Protein AF-A0A9N7YZG8-F1 (afdb_monomer_lite)

Sequence (130 aa):
MRRNRLGKEYWVNIKLQPGRITHTFQKDGHSCVIFVMQMAKMTVKEFPKIPEMFQVDSSEQSLQNLRRDMADDILKGSVSKEEYCSFCGNENLPKKCCLDSVWNVFKMVSHAVPWNDSSTNTKQRHTLVL

Structure (mmCIF, N/CA/C/O backbone):
data_AF-A0A9N7YZG8-F1
#
_entry.id   AF-A0A9N7YZG8-F1
#
loop_
_atom_site.group_PDB
_atom_site.id
_atom_site.type_symbol
_atom_site.label_atom_id
_atom_site.label_alt_id
_atom_site.label_comp_id
_atom_site.label_asym_id
_atom_site.label_entity_id
_atom_site.label_seq_id
_atom_site.pdbx_PDB_ins_code
_atom_site.Cartn_x
_atom_site.Cartn_y
_atom_site.Cartn_z
_atom_site.occupancy
_atom_site.B_iso_or_equiv
_atom_site.auth_seq_id
_atom_site.auth_comp_id
_atom_site.auth_asym_id
_atom_site.auth_atom_id
_atom_site.pdbx_PDB_model_num
ATOM 1 N N . MET A 1 1 ? -14.339 7.051 -33.318 1.00 36.22 1 MET A N 1
ATOM 2 C CA . MET A 1 1 ? -14.805 6.208 -32.193 1.00 36.22 1 MET A CA 1
ATOM 3 C C . MET A 1 1 ? -15.346 4.894 -32.741 1.00 36.22 1 MET A C 1
ATOM 5 O O . MET A 1 1 ? -16.321 4.908 -33.481 1.00 36.22 1 MET A O 1
ATOM 9 N N . ARG A 1 2 ? -14.667 3.775 -32.462 1.00 48.66 2 ARG A N 1
ATOM 10 C CA . ARG A 1 2 ? -15.007 2.437 -32.975 1.00 48.66 2 ARG A CA 1
ATOM 11 C C . ARG A 1 2 ? -16.072 1.820 -32.056 1.00 48.66 2 ARG A C 1
ATOM 13 O O . ARG A 1 2 ? -15.808 1.610 -30.879 1.00 48.66 2 ARG A O 1
ATOM 20 N N . ARG A 1 3 ? -17.285 1.590 -32.567 1.00 51.66 3 ARG A N 1
ATOM 21 C CA . ARG A 1 3 ? -18.376 0.943 -31.816 1.00 51.66 3 ARG A CA 1
ATOM 22 C C . ARG A 1 3 ? -18.060 -0.550 -31.647 1.00 51.66 3 ARG A C 1
ATOM 24 O O . ARG A 1 3 ? -17.950 -1.266 -32.641 1.00 51.66 3 ARG A O 1
ATOM 31 N N . ASN A 1 4 ? -17.922 -1.006 -30.402 1.00 54.50 4 ASN A N 1
ATOM 32 C CA . ASN A 1 4 ? -17.797 -2.418 -30.036 1.00 54.50 4 ASN A CA 1
ATOM 33 C C . ASN A 1 4 ? -19.118 -3.150 -30.319 1.00 54.50 4 ASN A C 1
ATOM 35 O O . ASN A 1 4 ? -19.990 -3.220 -29.465 1.00 54.50 4 ASN A O 1
ATOM 39 N N . ARG A 1 5 ? -19.273 -3.707 -31.524 1.00 56.84 5 ARG A N 1
ATOM 40 C CA . ARG A 1 5 ? -20.510 -4.376 -31.980 1.00 56.84 5 ARG A CA 1
ATOM 41 C C . ARG A 1 5 ? -20.818 -5.702 -31.253 1.00 56.84 5 ARG A C 1
ATOM 43 O O . ARG A 1 5 ? -21.907 -6.230 -31.414 1.00 56.84 5 ARG A O 1
ATOM 50 N N . LEU A 1 6 ? -19.864 -6.238 -30.484 1.00 60.81 6 LEU A N 1
ATOM 51 C CA . LEU A 1 6 ? -19.945 -7.535 -29.786 1.00 60.81 6 LEU A CA 1
ATOM 52 C C . LEU A 1 6 ? -19.501 -7.458 -28.313 1.00 60.81 6 LEU A C 1
ATOM 54 O O . LEU A 1 6 ? -19.311 -8.485 -27.662 1.00 60.81 6 LEU A O 1
ATOM 58 N N . GLY A 1 7 ? -19.289 -6.250 -27.783 1.00 58.88 7 GLY A N 1
ATOM 59 C CA . GLY A 1 7 ? -18.914 -6.077 -26.385 1.00 58.88 7 GLY A CA 1
ATOM 60 C C . GLY A 1 7 ? -20.110 -6.384 -25.498 1.00 58.88 7 GLY A C 1
ATOM 61 O O . GLY A 1 7 ? -21.122 -5.699 -25.572 1.00 58.88 7 GLY A O 1
ATOM 62 N N . LYS A 1 8 ? -20.000 -7.413 -24.659 1.00 58.38 8 LYS A N 1
ATOM 63 C CA . LYS A 1 8 ? -20.948 -7.682 -23.579 1.00 58.38 8 LYS A CA 1
ATOM 64 C C . LYS A 1 8 ? -21.033 -6.438 -22.677 1.00 58.38 8 LYS A C 1
ATOM 66 O O . LYS A 1 8 ? -20.151 -6.200 -21.861 1.00 58.38 8 LYS A O 1
ATOM 71 N N . GLU A 1 9 ? -22.104 -5.663 -22.826 1.00 59.00 9 GLU A N 1
ATOM 72 C CA . GLU A 1 9 ? -22.436 -4.419 -22.104 1.00 59.00 9 GLU A CA 1
ATOM 73 C C . GLU A 1 9 ? -22.757 -4.633 -20.603 1.00 59.00 9 GLU A C 1
ATOM 75 O O . GLU A 1 9 ? -23.551 -3.925 -19.996 1.00 59.00 9 GLU A O 1
ATOM 80 N N . TYR A 1 10 ? -22.145 -5.618 -19.945 1.00 57.91 10 TYR A N 1
ATOM 81 C CA . TYR A 1 10 ? -22.535 -6.035 -18.590 1.00 57.91 10 TYR A CA 1
ATOM 82 C C . TYR A 1 10 ? -22.227 -4.987 -17.508 1.00 57.91 10 TYR A C 1
ATOM 84 O O . TYR A 1 10 ? -22.779 -5.058 -16.416 1.00 57.91 10 TYR A O 1
ATOM 92 N N . TRP A 1 11 ? -21.391 -3.994 -17.818 1.00 60.97 11 TRP A N 1
ATOM 93 C CA . TRP A 1 11 ? -20.943 -2.979 -16.863 1.00 60.97 11 TRP A CA 1
ATOM 94 C C . TRP A 1 11 ? -21.562 -1.594 -17.087 1.00 60.97 11 TRP A C 1
ATOM 96 O O . TRP A 1 11 ? -21.479 -0.760 -16.194 1.00 60.97 11 TRP A O 1
ATOM 106 N N . VAL A 1 12 ? -22.223 -1.335 -18.227 1.00 62.81 12 VAL A N 1
ATOM 107 C CA . VAL A 1 12 ? -22.802 -0.001 -18.516 1.00 62.81 12 VAL A CA 1
ATOM 108 C C . VAL A 1 12 ? -24.019 0.331 -17.652 1.00 62.81 12 VAL A C 1
ATOM 110 O O . VAL A 1 12 ? -24.315 1.505 -17.452 1.00 62.81 12 VAL A O 1
ATOM 113 N N . ASN A 1 13 ? -24.686 -0.679 -17.085 1.00 71.38 13 ASN A N 1
ATOM 114 C CA . ASN A 1 13 ? -25.855 -0.486 -16.221 1.00 71.38 13 ASN A CA 1
ATOM 115 C C . ASN A 1 13 ? -25.536 -0.577 -14.719 1.00 71.38 13 ASN A C 1
ATOM 117 O O . ASN A 1 13 ? -26.434 -0.399 -13.893 1.00 71.38 13 ASN A O 1
ATOM 121 N N . ILE A 1 14 ? -24.279 -0.839 -14.340 1.00 78.12 14 ILE A N 1
ATOM 122 C CA . ILE A 1 14 ? -23.871 -0.874 -12.933 1.00 78.12 14 ILE A CA 1
ATOM 123 C C . ILE A 1 14 ? -23.482 0.542 -12.515 1.00 78.12 14 ILE A C 1
ATOM 125 O O . ILE A 1 14 ? -22.453 1.075 -12.924 1.00 78.12 14 ILE A O 1
ATOM 129 N N . LYS A 1 15 ? -24.300 1.156 -11.659 1.00 81.31 15 LYS A N 1
ATOM 130 C CA . LYS A 1 15 ? -23.952 2.425 -11.013 1.00 81.31 15 LYS A CA 1
ATOM 131 C C . LYS A 1 15 ? -22.956 2.157 -9.890 1.00 81.31 15 LYS A C 1
ATOM 133 O O . LYS A 1 15 ? -23.370 1.939 -8.751 1.00 81.31 15 LYS A O 1
ATOM 138 N N . LEU A 1 16 ? -21.665 2.162 -10.213 1.00 82.25 16 LEU A N 1
ATOM 139 C CA . LEU A 1 16 ? -20.598 2.076 -9.215 1.00 82.25 16 LEU A CA 1
ATOM 140 C C . LEU A 1 16 ? -20.802 3.165 -8.155 1.00 82.25 16 LEU A C 1
ATOM 142 O O . LEU A 1 16 ? -20.975 4.337 -8.487 1.00 82.25 16 LEU A O 1
ATOM 146 N N . GLN A 1 17 ? -20.827 2.757 -6.888 1.00 85.19 17 GLN A N 1
ATOM 147 C CA . GLN A 1 17 ? -20.898 3.669 -5.752 1.00 85.19 17 GLN A CA 1
ATOM 148 C C . GLN A 1 17 ? -19.531 3.719 -5.073 1.00 85.19 17 GLN A C 1
ATOM 150 O O . GLN A 1 17 ? -18.912 2.665 -4.897 1.00 85.19 17 GLN A O 1
ATOM 155 N N . PRO A 1 18 ? -19.054 4.906 -4.667 1.00 85.88 18 PRO A N 1
ATOM 156 C CA . PRO A 1 18 ? -17.831 4.998 -3.892 1.00 85.88 18 PRO A CA 1
ATOM 157 C C . PRO A 1 18 ? -18.044 4.339 -2.525 1.00 85.88 18 PRO A C 1
ATOM 159 O O . PRO A 1 18 ? -18.919 4.734 -1.754 1.00 85.88 18 PRO A O 1
ATOM 162 N N . GLY A 1 19 ? -17.230 3.331 -2.223 1.00 85.56 19 GLY A N 1
ATOM 163 C CA . GLY A 1 19 ? -17.121 2.765 -0.883 1.00 85.56 19 GLY A CA 1
ATOM 164 C C . GLY A 1 19 ? -16.152 3.575 -0.025 1.00 85.56 19 GLY A C 1
ATOM 165 O O . GLY A 1 19 ? -15.236 4.219 -0.537 1.00 85.56 19 GLY A O 1
ATOM 166 N N . ARG A 1 20 ? -16.334 3.532 1.295 1.00 89.62 20 ARG A N 1
ATOM 167 C CA . ARG A 1 20 ? -15.350 4.032 2.263 1.00 89.62 20 ARG A CA 1
ATOM 168 C C . ARG A 1 20 ? -15.024 2.917 3.236 1.00 89.62 20 ARG A C 1
ATOM 170 O O . ARG A 1 20 ? -15.935 2.292 3.766 1.00 89.62 20 ARG A O 1
ATOM 177 N N . ILE A 1 21 ? -13.737 2.708 3.471 1.00 91.94 21 ILE A N 1
ATOM 178 C CA . ILE A 1 21 ? -13.230 1.763 4.461 1.00 91.94 21 ILE A CA 1
ATOM 179 C C . ILE A 1 21 ? -12.477 2.579 5.501 1.00 91.94 21 ILE A C 1
ATOM 181 O O . ILE A 1 21 ? -11.715 3.488 5.158 1.00 91.94 21 ILE A O 1
ATOM 185 N N . THR A 1 22 ? -12.723 2.297 6.773 1.00 95.00 22 THR A N 1
ATOM 186 C CA . THR A 1 22 ? -12.050 2.996 7.866 1.00 95.00 22 THR A CA 1
ATOM 187 C C . THR A 1 22 ? -10.590 2.556 7.945 1.00 95.00 22 THR A C 1
ATOM 189 O O . THR A 1 22 ? -10.275 1.386 7.747 1.00 95.00 22 THR A O 1
ATOM 192 N N . HIS A 1 23 ? -9.683 3.480 8.255 1.00 94.56 23 HIS A N 1
ATOM 193 C CA . HIS A 1 23 ? -8.273 3.157 8.451 1.00 94.56 23 HIS A CA 1
ATOM 194 C C . HIS A 1 23 ? -7.646 3.996 9.566 1.00 94.56 23 HIS A C 1
ATOM 196 O O . HIS A 1 23 ? -8.166 5.060 9.916 1.00 94.56 23 HIS A O 1
ATOM 202 N N . THR A 1 24 ? -6.514 3.543 10.112 1.00 94.75 24 THR A N 1
ATOM 203 C CA . THR A 1 24 ? -5.728 4.351 11.056 1.00 94.75 24 THR A CA 1
ATOM 204 C C . THR A 1 24 ? -5.336 5.686 10.421 1.00 94.75 24 THR A C 1
ATOM 206 O O . THR A 1 24 ? -4.882 5.732 9.276 1.00 94.75 24 THR A O 1
ATOM 209 N N . PHE A 1 25 ? -5.478 6.782 11.168 1.00 93.00 25 PHE A N 1
ATOM 210 C CA . PHE A 1 25 ? -5.046 8.099 10.712 1.00 93.00 25 PHE A CA 1
ATOM 211 C C . PHE A 1 25 ? -3.523 8.229 10.757 1.00 93.00 25 PHE A C 1
ATOM 213 O O . PHE A 1 25 ? -2.885 7.965 11.778 1.00 93.00 25 PHE A O 1
ATOM 220 N N . GLN A 1 26 ? -2.956 8.702 9.652 1.00 92.00 26 GLN A N 1
ATOM 221 C CA . GLN A 1 26 ? -1.576 9.158 9.603 1.00 92.00 26 GLN A CA 1
ATOM 222 C C . GLN A 1 26 ? -1.421 10.404 10.486 1.00 92.00 26 GLN A C 1
ATOM 224 O O . GLN A 1 26 ? -2.232 11.328 10.418 1.00 92.00 26 GLN A O 1
ATOM 229 N N . LYS A 1 27 ? -0.381 10.413 11.323 1.00 92.06 27 LYS A N 1
ATOM 230 C CA . LYS A 1 27 ? -0.089 11.511 12.262 1.00 92.06 27 LYS A CA 1
ATOM 231 C C . LYS A 1 27 ? 0.963 12.494 11.742 1.00 92.06 27 LYS A C 1
ATOM 233 O O . LYS A 1 27 ? 1.087 13.584 12.288 1.00 92.06 27 LYS A O 1
ATOM 238 N N . ASP A 1 28 ? 1.710 12.108 10.712 1.00 92.38 28 ASP A N 1
ATOM 239 C CA . ASP A 1 28 ? 2.754 12.911 10.074 1.00 92.38 28 ASP A CA 1
ATOM 240 C C . ASP A 1 28 ? 2.327 13.413 8.676 1.00 92.38 28 ASP A C 1
ATOM 242 O O . ASP A 1 28 ? 1.219 13.136 8.218 1.00 92.38 28 ASP A O 1
ATOM 246 N N . GLY A 1 29 ? 3.205 14.151 7.987 1.00 92.88 29 GLY A N 1
ATOM 247 C CA . GLY A 1 29 ? 2.968 14.670 6.630 1.00 92.88 29 GLY A CA 1
ATOM 248 C C . GLY A 1 29 ? 3.657 13.911 5.486 1.00 92.88 29 GLY A C 1
ATOM 249 O O . GLY A 1 29 ? 3.525 14.325 4.338 1.00 92.88 29 GLY A O 1
ATOM 250 N N . HIS A 1 30 ? 4.403 12.837 5.759 1.00 92.06 30 HIS A N 1
ATOM 251 C CA . HIS A 1 30 ? 5.345 12.236 4.795 1.00 92.06 30 HIS A CA 1
ATOM 252 C C . HIS A 1 30 ? 5.245 10.705 4.667 1.00 92.06 30 HIS A C 1
ATOM 254 O O . HIS A 1 30 ? 5.867 10.112 3.781 1.00 92.06 30 HIS A O 1
ATOM 260 N N . SER A 1 31 ? 4.436 10.052 5.499 1.00 93.56 31 SER A N 1
ATOM 261 C CA . SER A 1 31 ? 4.227 8.600 5.490 1.00 93.56 31 SER A CA 1
ATOM 262 C C . SER A 1 31 ? 2.993 8.155 4.701 1.00 93.56 31 SER A C 1
ATOM 264 O O . SER A 1 31 ? 2.683 6.967 4.687 1.00 93.56 31 SER A O 1
ATOM 266 N N . CYS A 1 32 ? 2.300 9.057 3.997 1.00 93.38 32 CYS A N 1
ATOM 267 C CA . CYS A 1 32 ? 1.042 8.753 3.298 1.00 93.38 32 CYS A CA 1
ATOM 268 C C . CYS A 1 32 ? 1.169 7.578 2.324 1.00 93.38 32 CYS A C 1
ATOM 270 O O . CYS A 1 32 ? 0.305 6.703 2.278 1.00 93.38 32 CYS A O 1
ATOM 272 N N . VAL A 1 33 ? 2.290 7.506 1.605 1.00 93.25 33 VAL A N 1
ATOM 273 C CA . VAL A 1 33 ? 2.581 6.418 0.665 1.00 93.25 33 VAL A CA 1
ATOM 274 C C . VAL A 1 33 ? 2.697 5.071 1.381 1.00 93.25 33 VAL A C 1
ATOM 276 O O . VAL A 1 33 ? 2.205 4.072 0.864 1.00 93.25 33 VAL A O 1
ATOM 279 N N . ILE A 1 34 ? 3.279 5.031 2.585 1.00 95.38 34 ILE A N 1
ATOM 280 C CA . ILE A 1 34 ? 3.419 3.792 3.368 1.00 95.38 34 ILE A CA 1
ATOM 281 C C . ILE A 1 34 ? 2.039 3.247 3.747 1.00 95.38 34 ILE A C 1
ATOM 283 O O . ILE A 1 34 ? 1.784 2.055 3.585 1.00 95.38 34 ILE A O 1
ATOM 287 N N . PHE A 1 35 ? 1.128 4.121 4.187 1.00 96.06 35 PHE A N 1
ATOM 288 C CA . PHE A 1 35 ? -0.247 3.737 4.512 1.00 96.06 35 PHE A CA 1
ATOM 289 C C . PHE A 1 35 ? -0.969 3.174 3.285 1.00 96.06 35 PHE A C 1
ATOM 291 O O . PHE A 1 35 ? -1.547 2.091 3.359 1.00 96.06 35 PHE A O 1
ATOM 298 N N . VAL A 1 36 ? -0.904 3.871 2.145 1.00 95.62 36 VAL A N 1
ATOM 299 C CA . VAL A 1 36 ? -1.558 3.428 0.902 1.00 95.62 36 VAL A CA 1
ATOM 300 C C . VAL A 1 36 ? -1.019 2.075 0.443 1.00 95.62 36 VAL A C 1
ATOM 302 O O . VAL A 1 36 ? -1.802 1.173 0.144 1.00 95.62 36 VAL A O 1
ATOM 305 N N . MET A 1 37 ? 0.304 1.903 0.430 1.00 96.31 37 MET A N 1
ATOM 306 C CA . MET A 1 37 ? 0.922 0.638 0.033 1.00 96.31 37 MET A CA 1
ATOM 307 C C . MET A 1 37 ? 0.531 -0.513 0.960 1.00 96.31 37 MET A C 1
ATOM 309 O O . MET A 1 37 ? 0.220 -1.605 0.483 1.00 96.31 37 MET A O 1
ATOM 313 N N . GLN A 1 38 ? 0.494 -0.274 2.270 1.00 95.94 38 GLN A N 1
ATOM 314 C CA . GLN A 1 38 ? 0.114 -1.304 3.228 1.00 95.94 38 GLN A CA 1
ATOM 315 C C . GLN A 1 38 ? -1.361 -1.696 3.099 1.00 95.94 38 GLN A C 1
ATOM 317 O O . GLN A 1 38 ? -1.676 -2.886 3.087 1.00 95.94 38 GLN A O 1
ATOM 322 N N . MET A 1 39 ? -2.263 -0.724 2.929 1.00 95.50 39 MET A N 1
ATOM 323 C CA . MET A 1 39 ? -3.683 -0.998 2.680 1.00 95.50 39 MET A CA 1
ATOM 324 C C . MET A 1 39 ? -3.886 -1.788 1.382 1.00 95.50 39 MET A C 1
ATOM 326 O O . MET A 1 39 ? -4.662 -2.745 1.350 1.00 95.50 39 MET A O 1
ATOM 330 N N . ALA A 1 40 ? -3.144 -1.452 0.322 1.00 94.44 40 ALA A N 1
ATOM 331 C CA . ALA A 1 40 ? -3.169 -2.209 -0.927 1.00 94.44 40 ALA A CA 1
ATOM 332 C C . ALA A 1 40 ? -2.679 -3.654 -0.725 1.00 94.44 40 ALA A C 1
ATOM 334 O O . ALA A 1 40 ? -3.350 -4.597 -1.150 1.00 94.44 40 ALA A O 1
ATOM 335 N N . LYS A 1 41 ? -1.560 -3.843 -0.010 1.00 94.06 41 LYS A N 1
ATOM 336 C CA . LYS A 1 41 ? -1.015 -5.168 0.328 1.00 94.06 41 LYS A CA 1
ATOM 337 C C . LYS A 1 41 ? -2.026 -6.017 1.104 1.00 94.06 41 LYS A C 1
ATOM 339 O O . LYS A 1 41 ? -2.201 -7.188 0.777 1.00 94.06 41 LYS A O 1
ATOM 344 N N . MET A 1 42 ? -2.706 -5.442 2.097 1.00 94.06 42 MET A N 1
ATOM 345 C CA . MET A 1 42 ? -3.753 -6.128 2.870 1.00 94.06 42 MET A CA 1
ATOM 346 C C . MET A 1 42 ? -4.954 -6.503 1.993 1.00 94.06 42 MET A C 1
ATOM 348 O O . MET A 1 42 ? -5.387 -7.651 2.008 1.00 94.06 42 MET A O 1
ATOM 352 N N . THR A 1 43 ? -5.426 -5.575 1.156 1.00 93.94 43 THR A N 1
ATOM 353 C CA . THR A 1 43 ? -6.561 -5.807 0.245 1.00 93.94 43 THR A CA 1
ATOM 354 C C . THR A 1 43 ? -6.308 -6.988 -0.690 1.00 93.94 43 THR A C 1
ATOM 356 O O . THR A 1 43 ? -7.166 -7.852 -0.851 1.00 93.94 43 THR A O 1
ATOM 359 N N . VAL A 1 44 ? -5.117 -7.049 -1.295 1.00 93.00 44 VAL A N 1
ATOM 360 C CA .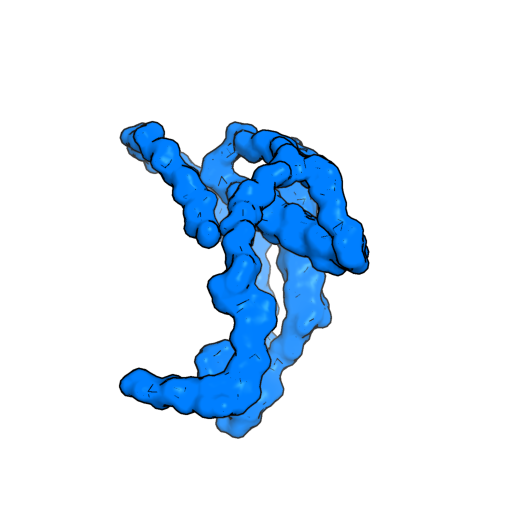 VAL A 1 44 ? -4.753 -8.145 -2.206 1.00 93.00 44 VAL A CA 1
ATOM 361 C C . VAL A 1 44 ? -4.642 -9.475 -1.460 1.00 93.00 44 VAL A C 1
ATOM 363 O O . VAL A 1 44 ? -5.075 -10.498 -1.982 1.00 93.00 44 VAL A O 1
ATOM 366 N N . LYS A 1 45 ? -4.089 -9.475 -0.240 1.00 91.94 45 LYS A N 1
ATOM 367 C CA . LYS A 1 45 ? -3.930 -10.695 0.566 1.00 91.94 45 LYS A CA 1
ATOM 368 C C . LYS A 1 45 ? -5.252 -11.275 1.061 1.00 91.94 45 LYS A C 1
ATOM 370 O O . LYS A 1 45 ? -5.351 -12.489 1.206 1.00 91.94 45 LYS A O 1
ATOM 375 N N . GLU A 1 46 ? -6.232 -10.426 1.347 1.00 91.88 46 GLU A N 1
ATOM 376 C CA . GLU A 1 46 ? -7.519 -10.848 1.911 1.00 91.88 46 GLU A CA 1
ATOM 377 C C . GLU A 1 46 ? -8.594 -11.093 0.848 1.00 91.88 46 GLU A C 1
ATOM 379 O O . GLU A 1 46 ? -9.638 -11.677 1.150 1.00 91.88 46 GLU A O 1
ATOM 384 N N . PHE A 1 47 ? -8.330 -10.724 -0.410 1.00 90.38 47 PHE A N 1
ATOM 385 C CA . PHE A 1 47 ? -9.242 -10.957 -1.524 1.00 90.38 47 PHE A CA 1
ATOM 386 C C . PHE A 1 47 ? -9.733 -12.424 -1.570 1.00 90.38 47 PHE A C 1
ATOM 388 O O . PHE A 1 47 ? -8.928 -13.350 -1.449 1.00 90.38 47 PHE A O 1
ATOM 395 N N . PRO A 1 48 ? -11.045 -12.675 -1.772 1.00 94.19 48 PRO A N 1
ATOM 396 C CA . PRO A 1 48 ? -12.104 -11.726 -2.146 1.00 94.19 48 PRO A CA 1
ATOM 397 C C . PRO A 1 48 ? -12.747 -10.968 -0.979 1.00 94.19 48 PRO A C 1
ATOM 399 O O . PRO A 1 48 ? -13.696 -10.214 -1.195 1.00 94.19 48 PRO A O 1
ATOM 402 N N . LYS A 1 49 ? -12.276 -11.164 0.255 1.00 91.69 49 LYS A N 1
ATOM 403 C CA . LYS A 1 49 ? -12.810 -10.468 1.425 1.00 91.69 49 LYS A CA 1
ATOM 404 C C . LYS A 1 49 ? -12.210 -9.067 1.484 1.00 91.69 49 LYS A C 1
ATOM 406 O O . LYS A 1 49 ? -10.996 -8.900 1.527 1.00 91.69 49 LYS A O 1
ATOM 411 N N . ILE A 1 50 ? -13.076 -8.060 1.460 1.00 86.31 50 ILE A N 1
ATOM 412 C CA . ILE A 1 50 ? -12.667 -6.672 1.663 1.00 86.31 50 ILE A CA 1
ATOM 413 C C . ILE A 1 50 ? -12.574 -6.439 3.176 1.00 86.31 50 ILE A C 1
ATOM 415 O O . ILE A 1 50 ? -13.559 -6.709 3.868 1.00 86.31 50 ILE A O 1
ATOM 419 N N . PRO A 1 51 ? -11.439 -5.942 3.696 1.00 88.50 51 PRO A N 1
ATOM 420 C CA . PRO A 1 51 ? -11.309 -5.631 5.114 1.00 88.50 51 PRO A CA 1
ATOM 421 C C . PRO A 1 51 ? -12.320 -4.563 5.540 1.00 88.50 51 PRO A C 1
ATOM 423 O O . PRO A 1 51 ? -12.502 -3.561 4.849 1.00 88.50 51 PRO A O 1
ATOM 426 N N . GLU A 1 52 ? -12.949 -4.740 6.701 1.00 91.00 52 GLU A N 1
ATOM 427 C CA . GLU A 1 52 ? -13.849 -3.727 7.277 1.00 91.00 52 GLU A CA 1
ATOM 428 C C . GLU A 1 52 ? -13.076 -2.500 7.789 1.00 91.00 52 GLU A C 1
ATOM 430 O O . GLU A 1 52 ? -13.588 -1.379 7.793 1.00 91.00 52 GLU A O 1
ATOM 435 N N . MET A 1 53 ? -11.823 -2.710 8.204 1.00 93.94 53 MET A N 1
ATOM 436 C CA . MET A 1 53 ? -10.928 -1.668 8.690 1.00 93.94 53 MET A CA 1
ATOM 437 C C . MET A 1 53 ? -9.468 -2.016 8.400 1.00 93.94 53 MET A C 1
ATOM 439 O O . MET A 1 53 ? -9.032 -3.143 8.630 1.00 93.94 53 MET A O 1
ATOM 443 N N . PHE A 1 54 ? -8.686 -1.019 7.991 1.00 95.06 54 PHE A N 1
ATOM 444 C CA . PHE A 1 54 ? -7.233 -1.141 7.901 1.00 95.06 54 PHE A CA 1
ATOM 445 C C . PHE A 1 54 ? -6.551 -0.608 9.157 1.00 95.06 54 PHE A C 1
ATOM 447 O O . PHE A 1 54 ? -6.668 0.572 9.495 1.00 95.06 54 PHE A O 1
ATOM 454 N N . GLN A 1 55 ? -5.775 -1.461 9.818 1.00 94.62 55 GLN A N 1
ATOM 455 C CA . GLN A 1 55 ? -4.939 -1.055 10.940 1.00 94.62 55 GLN A CA 1
ATOM 456 C C . GLN A 1 55 ? -3.482 -0.979 10.497 1.00 94.62 55 GLN A C 1
ATOM 458 O O . GLN A 1 55 ? -2.851 -1.989 10.195 1.00 94.62 55 GLN A O 1
ATOM 463 N N . VAL A 1 56 ? -2.957 0.242 10.465 1.00 94.38 56 VAL A N 1
ATOM 464 C CA . VAL A 1 56 ? -1.536 0.520 10.241 1.00 94.38 56 VAL A CA 1
ATOM 465 C C . VAL A 1 56 ? -0.999 1.179 11.502 1.00 94.38 56 VAL A C 1
ATOM 467 O O . VAL A 1 56 ? -1.574 2.160 11.975 1.00 94.38 56 VAL A O 1
ATOM 470 N N . ASP A 1 57 ? 0.073 0.631 12.068 1.00 94.31 57 ASP A N 1
ATOM 471 C CA . ASP A 1 57 ? 0.751 1.250 13.203 1.00 94.31 57 ASP A CA 1
ATOM 472 C C . ASP A 1 57 ? 1.428 2.549 12.744 1.00 94.31 57 ASP A C 1
ATOM 474 O O . ASP A 1 57 ? 2.253 2.561 11.833 1.00 94.31 57 ASP A O 1
ATOM 478 N N . SER A 1 58 ? 1.028 3.658 13.367 1.00 93.62 58 SER A N 1
ATOM 479 C CA . SER A 1 58 ? 1.486 5.003 13.028 1.00 93.62 58 SER A CA 1
ATOM 480 C C . SER A 1 58 ? 2.780 5.403 13.744 1.00 93.62 58 SER A C 1
ATOM 482 O O . SER A 1 58 ? 3.148 6.575 13.688 1.00 93.62 58 SER A O 1
ATOM 484 N N . SER A 1 59 ? 3.389 4.518 14.537 1.00 94.25 59 SER A N 1
ATOM 485 C CA . SER A 1 59 ? 4.655 4.817 15.206 1.00 94.25 59 SER A CA 1
ATOM 486 C C . SER A 1 59 ? 5.783 4.940 14.179 1.00 94.25 59 SER A C 1
ATOM 488 O O . SER A 1 59 ? 5.854 4.179 13.215 1.00 94.25 59 SER A O 1
ATOM 490 N N . GLU A 1 60 ? 6.683 5.903 14.380 1.00 91.94 60 GLU A N 1
ATOM 491 C CA . GLU A 1 60 ? 7.760 6.187 13.425 1.00 91.94 60 GLU A CA 1
ATOM 492 C C . GLU A 1 60 ? 8.627 4.948 13.154 1.00 91.94 60 GLU A C 1
ATOM 494 O O . GLU A 1 60 ? 8.894 4.613 12.002 1.00 91.94 60 GLU A O 1
ATOM 499 N N . GLN A 1 61 ? 8.996 4.213 14.207 1.00 94.88 61 GLN A N 1
ATOM 500 C CA . GLN A 1 61 ? 9.793 2.992 14.091 1.00 94.88 61 GLN A CA 1
ATOM 501 C C . GLN A 1 61 ? 9.079 1.912 13.266 1.00 94.88 61 GLN A C 1
ATOM 503 O O . GLN A 1 61 ? 9.700 1.268 12.420 1.00 94.88 61 GLN A O 1
ATOM 508 N N . SER A 1 62 ? 7.774 1.728 13.478 1.00 95.38 62 SER A N 1
ATOM 509 C CA . SER A 1 62 ? 6.984 0.754 12.722 1.00 95.38 62 SER A CA 1
ATOM 510 C C . SER A 1 62 ? 6.881 1.143 11.252 1.00 95.38 62 SER A C 1
ATOM 512 O O . SER A 1 62 ? 7.102 0.310 10.376 1.00 95.38 62 SER A O 1
ATOM 514 N N . LEU A 1 63 ? 6.671 2.430 10.960 1.00 95.50 63 LEU A N 1
ATOM 515 C CA . LEU A 1 63 ? 6.634 2.944 9.590 1.00 95.50 63 LEU A CA 1
ATOM 516 C C . LEU A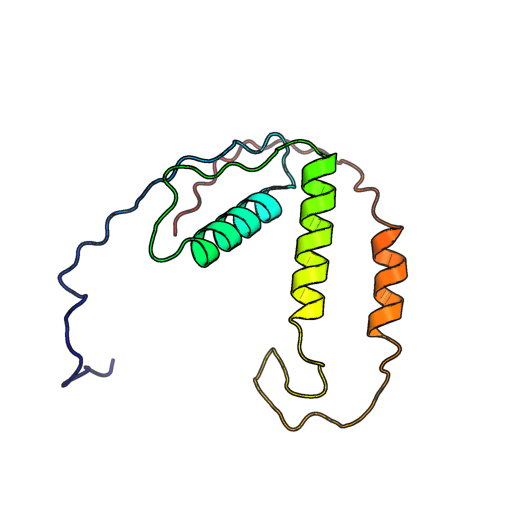 1 63 ? 7.994 2.825 8.882 1.00 95.50 63 LEU A C 1
ATOM 518 O O . LEU A 1 63 ? 8.039 2.489 7.696 1.00 95.50 63 LEU A O 1
ATOM 522 N N . GLN A 1 64 ? 9.105 3.053 9.587 1.00 94.88 64 GLN A N 1
ATOM 523 C CA . GLN A 1 64 ? 10.455 2.848 9.050 1.00 94.88 64 GLN A CA 1
ATOM 524 C C . GLN A 1 64 ? 10.718 1.373 8.721 1.00 94.88 64 GLN A C 1
ATOM 526 O O . GLN A 1 64 ? 11.229 1.068 7.638 1.00 94.88 64 GLN A O 1
ATOM 531 N N . ASN A 1 65 ? 10.337 0.462 9.619 1.00 96.62 65 ASN A N 1
ATOM 532 C CA . ASN A 1 65 ? 10.440 -0.977 9.381 1.00 96.62 65 ASN A CA 1
ATOM 533 C C . ASN A 1 65 ? 9.566 -1.395 8.198 1.00 96.62 65 ASN A C 1
ATOM 535 O O . ASN A 1 65 ? 10.048 -2.039 7.274 1.00 96.62 65 ASN A O 1
ATOM 539 N N . LEU A 1 66 ? 8.323 -0.921 8.152 1.00 96.06 66 LEU A N 1
ATOM 540 C CA . LEU A 1 66 ? 7.398 -1.235 7.074 1.00 96.06 66 LEU A CA 1
ATOM 541 C C . LEU A 1 66 ? 7.913 -0.744 5.716 1.00 96.06 66 LEU A C 1
ATOM 543 O O . LEU A 1 66 ? 7.831 -1.465 4.725 1.00 96.06 66 LEU A O 1
ATOM 547 N N . ARG A 1 67 ? 8.499 0.460 5.660 1.00 95.88 67 ARG A N 1
ATOM 548 C CA . ARG A 1 67 ? 9.158 0.975 4.449 1.00 95.88 67 ARG A CA 1
ATOM 549 C C . ARG A 1 67 ? 10.295 0.057 4.000 1.00 95.88 67 ARG A C 1
ATOM 551 O O . ARG A 1 67 ? 10.410 -0.211 2.805 1.00 95.88 67 ARG A O 1
ATOM 558 N N . ARG A 1 68 ? 11.125 -0.404 4.938 1.00 96.25 68 ARG A N 1
ATOM 559 C CA . ARG A 1 68 ? 12.236 -1.321 4.656 1.00 96.25 68 ARG A CA 1
ATOM 560 C C . ARG A 1 68 ? 11.726 -2.655 4.120 1.00 96.25 68 ARG A C 1
ATOM 562 O O . ARG A 1 68 ? 12.205 -3.093 3.081 1.00 96.25 68 ARG A O 1
ATOM 569 N N . ASP A 1 69 ? 10.736 -3.242 4.779 1.00 96.31 69 ASP A N 1
ATOM 570 C CA . ASP A 1 69 ? 10.174 -4.540 4.404 1.00 96.31 69 ASP A CA 1
ATOM 571 C C . ASP A 1 69 ? 9.498 -4.477 3.031 1.00 96.31 69 ASP A C 1
ATOM 573 O O . ASP A 1 69 ? 9.680 -5.363 2.203 1.00 96.31 69 ASP A O 1
ATOM 577 N N . MET A 1 70 ? 8.764 -3.398 2.743 1.00 95.06 70 MET A N 1
ATOM 578 C CA . MET A 1 70 ? 8.170 -3.193 1.419 1.00 95.06 70 MET A CA 1
ATOM 579 C C . MET A 1 70 ? 9.231 -3.028 0.331 1.00 95.06 70 MET A C 1
ATOM 581 O O . MET A 1 70 ? 9.059 -3.555 -0.765 1.00 95.06 70 MET A O 1
ATOM 585 N N . ALA A 1 71 ? 10.322 -2.313 0.613 1.00 92.81 71 ALA A N 1
ATOM 586 C CA . ALA A 1 71 ? 11.428 -2.200 -0.331 1.00 92.81 71 ALA A CA 1
ATOM 587 C C . ALA A 1 71 ? 12.086 -3.566 -0.584 1.00 92.81 71 ALA A C 1
ATOM 589 O O . ALA A 1 71 ? 12.339 -3.908 -1.735 1.00 92.81 71 ALA A O 1
ATOM 590 N N . ASP A 1 72 ? 12.307 -4.358 0.465 1.00 93.50 72 ASP A N 1
ATOM 591 C CA . ASP A 1 72 ? 12.875 -5.706 0.362 1.00 93.50 72 ASP A CA 1
ATOM 592 C C . ASP A 1 72 ? 11.962 -6.656 -0.435 1.00 93.50 72 ASP A C 1
ATOM 594 O O . ASP A 1 72 ? 12.425 -7.344 -1.343 1.00 93.50 72 ASP A O 1
ATOM 598 N N . ASP A 1 73 ? 10.650 -6.629 -0.182 1.00 91.38 73 ASP A N 1
ATOM 599 C CA . ASP A 1 73 ? 9.656 -7.392 -0.949 1.00 91.38 73 ASP A CA 1
ATOM 600 C C . ASP A 1 73 ? 9.674 -7.017 -2.442 1.00 91.38 73 ASP A C 1
ATOM 602 O O . ASP A 1 73 ? 9.658 -7.897 -3.306 1.00 91.38 73 ASP A O 1
ATOM 606 N N . ILE A 1 74 ? 9.735 -5.716 -2.761 1.00 89.75 74 ILE A N 1
ATOM 607 C CA . ILE A 1 74 ? 9.811 -5.230 -4.148 1.00 89.75 74 ILE A CA 1
ATOM 608 C C . ILE A 1 74 ? 11.096 -5.714 -4.816 1.00 89.75 74 ILE A C 1
ATOM 610 O O . ILE A 1 74 ? 11.054 -6.171 -5.956 1.00 89.75 74 ILE A O 1
ATOM 614 N N . LEU A 1 75 ? 12.228 -5.632 -4.118 1.00 86.75 75 LEU A N 1
ATOM 615 C CA . LEU A 1 75 ? 13.517 -6.064 -4.652 1.00 86.75 75 LEU A CA 1
ATOM 616 C C . LEU A 1 75 ? 13.534 -7.573 -4.907 1.00 86.75 75 LEU A C 1
ATOM 618 O O . LEU A 1 75 ? 13.944 -7.999 -5.985 1.00 86.75 75 LEU A O 1
ATOM 622 N N . LYS A 1 76 ? 13.022 -8.378 -3.972 1.00 86.75 76 LYS A N 1
ATOM 623 C CA . LYS A 1 76 ? 12.912 -9.836 -4.139 1.00 86.75 76 LYS A CA 1
ATOM 624 C C . LYS A 1 76 ? 11.979 -10.236 -5.279 1.00 86.75 76 LYS A C 1
ATOM 626 O O . LYS A 1 76 ? 12.219 -11.252 -5.922 1.00 86.75 76 LYS A O 1
ATOM 631 N N . GLY A 1 77 ? 10.919 -9.463 -5.510 1.00 83.81 77 GLY A N 1
ATOM 632 C CA . GLY A 1 77 ? 9.983 -9.684 -6.612 1.00 83.81 77 GLY A CA 1
ATOM 633 C C . GLY A 1 77 ? 10.430 -9.088 -7.948 1.00 83.81 77 GLY A C 1
ATOM 634 O O . GLY A 1 77 ? 9.769 -9.319 -8.959 1.00 83.81 77 GLY A O 1
ATOM 635 N N . SER A 1 78 ? 11.506 -8.298 -7.969 1.00 81.12 78 SER A N 1
ATOM 636 C CA . SER A 1 78 ? 11.971 -7.639 -9.186 1.00 81.12 78 SER A CA 1
ATOM 637 C C . SER A 1 78 ? 12.757 -8.596 -10.080 1.00 81.12 78 SER A C 1
ATOM 639 O O . SER A 1 78 ? 13.610 -9.353 -9.624 1.00 81.12 78 SER A O 1
ATOM 641 N N . VAL A 1 79 ? 12.462 -8.545 -11.375 1.00 69.12 79 VAL A N 1
ATOM 642 C CA . VAL A 1 79 ? 13.249 -9.193 -12.430 1.00 69.12 79 VAL A CA 1
ATOM 643 C C . VAL A 1 79 ? 14.432 -8.315 -12.825 1.00 69.12 79 VAL A C 1
ATOM 645 O O . VAL A 1 79 ? 14.368 -7.083 -12.714 1.00 69.12 79 VAL A O 1
ATOM 648 N N . SER A 1 80 ? 15.528 -8.928 -13.276 1.00 67.50 80 SER A N 1
ATOM 649 C CA . SER A 1 80 ? 16.701 -8.149 -13.661 1.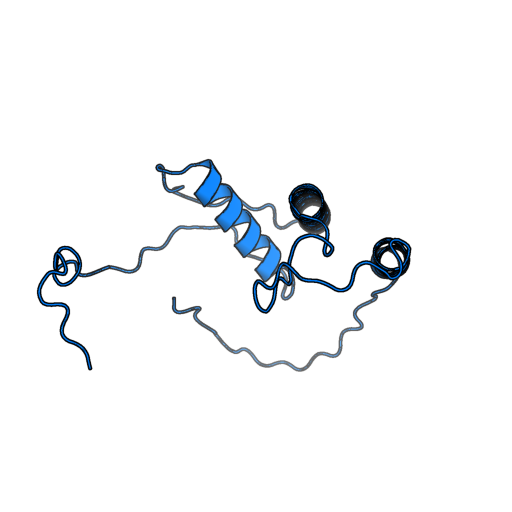00 67.50 80 SER A CA 1
ATOM 650 C C . SER A 1 80 ? 16.391 -7.289 -14.889 1.00 67.50 80 SER A C 1
ATOM 652 O O . SER A 1 80 ? 15.637 -7.662 -15.790 1.00 67.50 80 SER A O 1
ATOM 654 N N . LYS A 1 81 ? 17.014 -6.108 -14.950 1.00 61.78 81 LYS A N 1
ATOM 655 C CA . LYS A 1 81 ? 16.873 -5.190 -16.089 1.00 61.78 81 LYS A CA 1
ATOM 656 C C . LYS A 1 81 ? 17.390 -5.807 -17.391 1.00 61.78 81 LYS A C 1
ATOM 658 O O . LYS A 1 81 ? 17.187 -5.214 -18.436 1.00 61.78 81 LYS A O 1
ATOM 663 N N . GLU A 1 82 ? 18.070 -6.952 -17.356 1.00 64.12 82 GLU A N 1
ATOM 664 C CA . GLU A 1 82 ? 18.518 -7.640 -18.567 1.00 64.12 82 GLU A CA 1
ATOM 665 C C . GLU A 1 82 ? 17.385 -8.363 -19.310 1.00 64.12 82 GLU A C 1
ATOM 667 O O . GLU A 1 82 ? 17.589 -8.737 -20.465 1.00 64.12 82 GLU A O 1
ATOM 672 N N . GLU A 1 83 ? 16.214 -8.541 -18.688 1.00 65.75 83 GLU A N 1
ATOM 673 C CA . GLU A 1 83 ? 15.099 -9.297 -19.272 1.00 65.75 83 GLU A CA 1
ATOM 674 C C . GLU A 1 83 ? 14.179 -8.435 -20.147 1.00 65.75 83 GLU A C 1
ATOM 676 O O . GLU A 1 83 ? 13.810 -8.856 -21.241 1.00 65.75 83 GLU A O 1
ATOM 681 N N . TYR A 1 84 ? 13.827 -7.216 -19.716 1.00 72.50 84 TYR A N 1
ATOM 682 C CA . TYR A 1 84 ? 13.003 -6.300 -20.514 1.00 72.50 84 TYR A CA 1
ATOM 683 C C . TYR A 1 84 ? 13.070 -4.842 -20.035 1.00 72.50 84 TYR A C 1
ATOM 685 O O . TYR A 1 84 ? 13.358 -4.530 -18.877 1.00 72.50 84 TYR A O 1
ATOM 693 N N . CYS A 1 85 ? 12.772 -3.905 -20.939 1.00 72.31 85 CYS A N 1
ATOM 694 C CA . CYS A 1 85 ? 12.610 -2.496 -20.592 1.00 72.31 85 CYS A CA 1
ATOM 695 C C . CYS A 1 85 ? 11.263 -2.270 -19.896 1.00 72.31 85 CYS A C 1
ATOM 697 O O . CYS A 1 85 ? 10.222 -2.359 -20.540 1.00 72.31 85 CYS A O 1
ATOM 699 N N . SER A 1 86 ? 11.251 -1.879 -18.623 1.00 71.12 86 SER A N 1
ATOM 700 C CA . SER A 1 86 ? 10.002 -1.563 -17.910 1.00 71.12 86 SER A CA 1
ATOM 701 C C . SER A 1 86 ? 9.226 -0.369 -18.488 1.00 71.12 86 SER A C 1
ATOM 703 O O . SER A 1 86 ? 8.034 -0.239 -18.233 1.00 71.12 86 SER A O 1
ATOM 705 N N . PHE A 1 87 ? 9.874 0.491 -19.283 1.00 72.62 87 PHE A N 1
ATOM 706 C CA . PHE A 1 87 ? 9.229 1.638 -19.925 1.00 72.62 87 PHE A CA 1
ATOM 707 C C . PHE A 1 87 ? 8.529 1.283 -21.246 1.00 72.62 87 PHE A C 1
ATOM 709 O O . PHE A 1 87 ? 7.446 1.792 -21.515 1.00 72.62 87 PHE A O 1
ATOM 716 N N . CYS A 1 88 ? 9.138 0.436 -22.085 1.00 81.81 88 CYS A N 1
ATOM 717 C CA . CYS A 1 88 ? 8.623 0.140 -23.432 1.00 81.81 88 CYS A CA 1
ATOM 718 C C . CYS A 1 88 ? 8.379 -1.346 -23.730 1.00 81.81 88 CYS A C 1
ATOM 720 O O . CYS A 1 88 ? 7.957 -1.669 -24.836 1.00 81.81 88 CYS A O 1
ATOM 722 N N . GLY A 1 89 ? 8.657 -2.250 -22.789 1.00 75.38 89 GLY A N 1
ATOM 723 C CA . GLY A 1 89 ? 8.480 -3.697 -22.950 1.00 75.38 89 GLY A CA 1
ATOM 724 C C . GLY A 1 89 ? 9.465 -4.364 -23.914 1.00 75.38 89 GLY A C 1
ATOM 725 O O . GLY A 1 89 ? 9.266 -5.513 -24.277 1.00 75.38 89 GLY A O 1
ATOM 726 N N . ASN A 1 90 ? 10.512 -3.664 -24.365 1.00 77.44 90 ASN A N 1
ATOM 727 C CA . ASN A 1 90 ? 11.490 -4.246 -25.282 1.00 77.44 90 ASN A CA 1
ATOM 728 C C . ASN A 1 90 ? 12.385 -5.267 -24.561 1.00 77.44 90 ASN A C 1
ATOM 730 O O . ASN A 1 90 ? 13.118 -4.893 -23.645 1.00 77.44 90 ASN A O 1
ATOM 734 N N . GLU A 1 91 ? 12.356 -6.513 -25.024 1.00 74.31 91 GLU A N 1
ATOM 735 C CA . GLU A 1 91 ? 13.179 -7.636 -24.544 1.00 74.31 91 GLU A CA 1
ATOM 736 C C . GLU A 1 91 ? 14.569 -7.671 -25.211 1.00 74.31 91 GLU A C 1
ATOM 738 O O . GLU A 1 91 ? 15.519 -8.253 -24.691 1.00 74.31 91 GLU A O 1
ATOM 743 N N . ASN A 1 92 ? 14.740 -6.989 -26.351 1.00 76.19 92 ASN A N 1
ATOM 744 C CA . ASN A 1 92 ? 16.016 -6.903 -27.067 1.00 76.19 92 ASN A CA 1
ATOM 745 C C . ASN A 1 92 ? 16.891 -5.789 -26.487 1.00 76.19 92 ASN A C 1
ATOM 747 O O . ASN A 1 92 ? 17.165 -4.774 -27.138 1.00 76.19 92 ASN A O 1
ATOM 751 N N . LEU A 1 93 ? 17.287 -5.956 -25.229 1.00 68.44 93 LEU A N 1
ATOM 752 C CA . LEU A 1 93 ? 18.162 -5.017 -24.544 1.00 68.44 93 LEU A CA 1
ATOM 753 C C . LEU A 1 93 ? 19.635 -5.252 -24.909 1.00 68.44 93 LEU A C 1
ATOM 755 O O . LEU A 1 93 ? 20.055 -6.401 -25.083 1.00 68.44 93 LEU A O 1
ATOM 759 N N . PRO A 1 94 ? 20.458 -4.188 -25.006 1.00 69.75 94 PRO A N 1
ATOM 760 C CA . PRO A 1 94 ? 21.894 -4.338 -25.197 1.00 69.75 94 PRO A CA 1
ATOM 761 C C . PRO A 1 94 ? 22.490 -5.162 -24.048 1.00 69.75 94 PRO A C 1
ATOM 763 O O . PRO A 1 94 ? 22.516 -4.722 -22.898 1.00 69.75 94 PRO A O 1
ATOM 766 N N . LYS A 1 95 ? 22.978 -6.369 -24.351 1.00 64.12 95 LYS A N 1
ATOM 767 C CA . LYS A 1 95 ? 23.621 -7.258 -23.373 1.00 64.12 95 LYS A CA 1
ATOM 768 C C . LYS A 1 95 ? 25.023 -6.748 -23.025 1.00 64.12 95 LYS A C 1
ATOM 770 O O . LYS A 1 95 ? 26.000 -7.270 -23.555 1.00 64.12 95 LYS A O 1
ATOM 775 N N . LYS A 1 96 ? 25.097 -5.722 -22.165 1.00 60.28 96 LYS A N 1
ATOM 776 C CA . LYS A 1 96 ? 26.167 -5.391 -21.190 1.00 60.28 96 LYS A CA 1
ATOM 777 C C . LYS A 1 96 ? 26.254 -3.880 -20.954 1.00 60.28 96 LYS A C 1
ATOM 779 O O . LYS A 1 96 ? 26.614 -3.139 -21.860 1.00 60.28 96 LYS A O 1
ATOM 784 N N . CYS A 1 97 ? 26.056 -3.465 -19.702 1.00 42.50 97 CYS A N 1
ATOM 785 C CA . CYS A 1 97 ? 27.147 -2.926 -18.880 1.00 42.50 97 CYS A CA 1
ATOM 786 C C . CYS A 1 97 ? 26.704 -2.735 -17.413 1.00 42.50 97 CYS A C 1
ATOM 788 O O . CYS A 1 97 ? 25.784 -1.976 -17.128 1.00 42.50 97 CYS A O 1
ATOM 790 N N . CYS A 1 98 ? 27.445 -3.394 -16.514 1.00 44.34 98 CYS A N 1
ATOM 791 C CA . CYS A 1 98 ? 27.622 -3.104 -15.083 1.00 44.34 98 CYS A CA 1
ATOM 792 C C . CYS A 1 98 ? 26.495 -3.482 -14.099 1.00 44.34 98 CYS A C 1
ATOM 794 O O . CYS A 1 98 ? 25.793 -2.618 -13.564 1.00 44.34 98 CYS A O 1
ATOM 796 N N . LEU A 1 99 ? 26.482 -4.771 -13.731 1.00 45.41 99 LEU A N 1
ATOM 797 C CA . LEU A 1 99 ? 25.840 -5.329 -12.526 1.00 45.41 99 LEU A CA 1
ATOM 798 C C . LEU A 1 99 ? 26.262 -4.611 -11.217 1.00 45.41 99 LEU A C 1
ATOM 800 O O . LEU A 1 99 ? 25.551 -4.670 -10.218 1.00 45.41 99 LEU A O 1
ATOM 804 N N . ASP A 1 100 ? 27.380 -3.878 -11.226 1.00 43.59 100 ASP A N 1
ATOM 805 C CA . ASP A 1 100 ? 27.927 -3.190 -10.046 1.00 43.59 100 ASP A CA 1
ATOM 806 C C . ASP A 1 100 ? 27.272 -1.831 -9.745 1.00 43.59 100 ASP A C 1
ATOM 808 O O . ASP A 1 100 ? 27.527 -1.221 -8.707 1.00 43.59 100 ASP A O 1
ATOM 812 N N . SER A 1 101 ? 26.424 -1.316 -10.638 1.00 45.44 101 SER A N 1
ATOM 813 C CA . SER A 1 101 ? 25.833 0.023 -10.482 1.00 45.44 101 SER A CA 1
ATOM 814 C C . SER A 1 101 ? 24.536 0.035 -9.666 1.00 45.44 101 SER A C 1
ATOM 816 O O . SER A 1 101 ? 24.238 1.034 -9.014 1.00 45.44 101 SER A O 1
ATOM 818 N N . VAL A 1 102 ? 23.799 -1.082 -9.621 1.00 45.59 102 VAL A N 1
ATOM 819 C CA . VAL A 1 102 ? 22.548 -1.171 -8.847 1.00 45.59 102 VAL A CA 1
ATOM 820 C C . VAL A 1 102 ? 22.842 -1.249 -7.348 1.00 45.59 102 VAL A C 1
ATOM 822 O O . VAL A 1 102 ? 22.183 -0.577 -6.566 1.00 45.59 102 VAL A O 1
ATOM 825 N N . TRP A 1 103 ? 23.891 -1.963 -6.934 1.00 40.97 103 TRP A N 1
ATOM 826 C CA . TRP A 1 103 ? 24.242 -2.095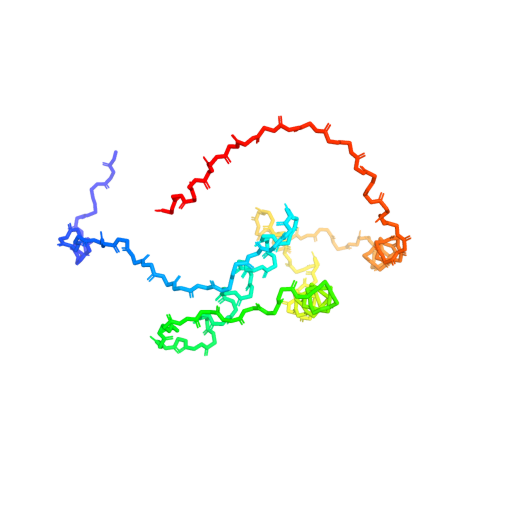 -5.514 1.00 40.97 103 TRP A CA 1
ATOM 827 C C . TRP A 1 103 ? 24.940 -0.858 -4.925 1.00 40.97 103 TRP A C 1
ATOM 829 O O . TRP A 1 103 ? 24.800 -0.582 -3.732 1.00 40.97 103 TRP A O 1
ATOM 839 N N . ASN A 1 104 ? 25.646 -0.068 -5.742 1.00 36.88 104 ASN A N 1
ATOM 840 C CA . ASN A 1 104 ? 26.398 1.096 -5.258 1.00 36.88 104 ASN A CA 1
ATOM 841 C C . ASN A 1 104 ? 25.530 2.338 -4.995 1.00 36.88 104 ASN A C 1
ATOM 843 O O . ASN A 1 104 ? 25.854 3.116 -4.099 1.00 36.88 104 ASN A O 1
ATOM 847 N N . VAL A 1 105 ? 24.387 2.497 -5.677 1.00 42.41 105 VAL A N 1
ATOM 848 C CA . VAL A 1 105 ? 23.411 3.554 -5.335 1.00 42.41 105 VAL A CA 1
ATOM 849 C C . VAL A 1 105 ? 22.808 3.312 -3.943 1.00 42.41 105 VAL A C 1
ATOM 851 O O . VAL A 1 105 ? 22.533 4.252 -3.199 1.00 42.41 105 VAL A O 1
ATOM 854 N N . PHE A 1 106 ? 22.669 2.050 -3.533 1.00 41.72 106 PHE A N 1
ATOM 855 C CA . PHE A 1 106 ? 21.977 1.687 -2.296 1.00 41.72 106 PHE A CA 1
ATOM 856 C C . PHE A 1 106 ? 22.777 1.938 -1.012 1.00 41.72 106 PHE A C 1
ATOM 858 O O . PHE A 1 106 ? 22.162 2.219 0.016 1.00 41.72 106 PHE A O 1
ATOM 865 N N . LYS A 1 107 ? 24.119 1.941 -1.045 1.00 32.81 107 LYS A N 1
ATOM 866 C CA . LYS A 1 107 ? 24.924 2.351 0.126 1.00 32.81 107 LYS A CA 1
ATOM 867 C C . LYS A 1 107 ? 24.788 3.843 0.458 1.00 32.81 107 LYS A C 1
ATOM 869 O O . LYS A 1 107 ? 25.025 4.223 1.601 1.00 32.81 107 LYS A O 1
ATOM 874 N N . MET A 1 108 ? 24.396 4.682 -0.507 1.00 32.31 108 MET A N 1
ATOM 875 C CA . MET A 1 108 ? 24.136 6.106 -0.262 1.00 32.31 108 MET A CA 1
ATOM 876 C C . MET A 1 108 ? 22.743 6.356 0.327 1.00 32.31 108 MET A C 1
ATOM 878 O O . MET A 1 108 ? 22.607 7.211 1.198 1.00 32.31 108 MET A O 1
ATOM 882 N N . VAL A 1 109 ? 21.715 5.599 -0.076 1.00 40.91 109 VAL A N 1
ATOM 883 C CA . VAL A 1 109 ? 20.334 5.825 0.406 1.00 40.91 109 VAL A CA 1
ATOM 884 C C . VAL A 1 109 ? 20.143 5.374 1.860 1.00 40.91 109 VAL A C 1
ATOM 886 O O . VAL A 1 109 ? 19.341 5.960 2.582 1.00 40.91 109 VAL A O 1
ATOM 889 N N . SER A 1 110 ? 20.911 4.391 2.338 1.00 35.34 110 SER A N 1
ATOM 890 C CA . SER A 1 110 ? 20.876 3.963 3.745 1.00 35.34 110 SER A CA 1
ATOM 891 C C . SER A 1 110 ? 21.587 4.915 4.719 1.00 35.34 110 SER A C 1
ATOM 893 O O . SER A 1 110 ? 21.369 4.793 5.922 1.00 35.34 110 SER A O 1
ATOM 895 N N . HIS A 1 111 ? 22.386 5.877 4.233 1.00 36.88 111 HIS A N 1
ATOM 896 C CA . HIS A 1 111 ? 23.153 6.805 5.082 1.00 36.88 111 HIS A CA 1
ATOM 897 C C . HIS A 1 111 ? 22.919 8.300 4.815 1.00 36.88 111 HIS A C 1
ATOM 899 O O . HIS A 1 111 ? 23.452 9.123 5.558 1.00 36.88 111 HIS A O 1
ATOM 905 N N . ALA A 1 112 ? 22.128 8.690 3.816 1.00 39.69 112 ALA A N 1
ATOM 906 C CA . ALA A 1 112 ? 21.917 10.103 3.521 1.00 39.69 112 ALA A CA 1
ATOM 907 C C . ALA A 1 112 ? 20.486 10.392 3.066 1.00 39.69 112 ALA A C 1
ATOM 90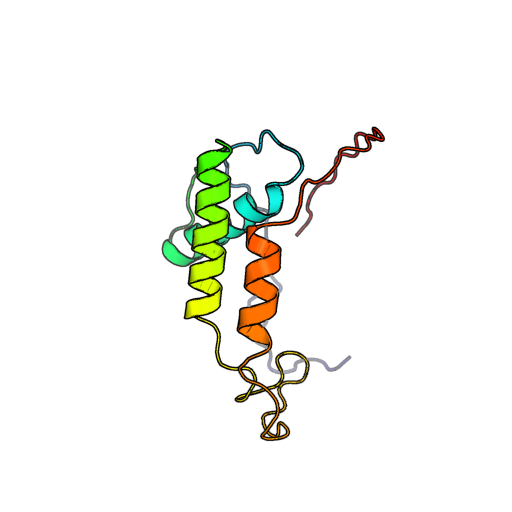9 O O . ALA A 1 112 ? 20.230 10.373 1.870 1.00 39.69 112 ALA A O 1
ATOM 910 N N . VAL A 1 113 ? 19.597 10.744 4.007 1.00 33.97 113 VAL A N 1
ATOM 911 C CA . VAL A 1 113 ? 18.827 11.997 3.894 1.00 33.97 113 VAL A CA 1
ATOM 912 C C . VAL A 1 113 ? 18.429 12.519 5.291 1.00 33.97 113 VAL A C 1
ATOM 914 O O . VAL A 1 113 ? 17.485 11.999 5.884 1.00 33.97 113 VAL A O 1
ATOM 917 N N . PRO A 1 114 ? 19.074 13.568 5.830 1.00 33.09 114 PRO A N 1
ATOM 918 C CA . PRO A 1 114 ? 18.401 14.484 6.737 1.00 33.09 114 PRO A CA 1
ATOM 919 C C . PRO A 1 114 ? 17.543 15.411 5.870 1.00 33.09 114 PRO A C 1
ATOM 921 O O . PRO A 1 114 ? 18.062 16.291 5.182 1.00 33.09 114 PRO A O 1
ATOM 924 N N . TRP A 1 115 ? 16.231 15.178 5.836 1.00 34.19 115 TRP A N 1
ATOM 925 C CA . TRP A 1 115 ? 15.306 16.140 5.241 1.00 34.19 115 TRP A CA 1
ATOM 926 C C . TRP A 1 115 ? 15.218 17.339 6.188 1.00 34.19 115 TRP A C 1
ATOM 928 O O . TRP A 1 115 ? 14.527 17.291 7.199 1.00 34.19 115 TRP A O 1
ATOM 938 N N . ASN A 1 116 ? 15.983 18.389 5.885 1.00 31.59 116 ASN A N 1
ATOM 939 C CA . ASN A 1 116 ? 15.864 19.680 6.552 1.00 31.59 116 ASN A CA 1
ATOM 940 C C . ASN A 1 116 ? 14.492 20.286 6.239 1.00 31.59 116 ASN A C 1
ATOM 942 O O . ASN A 1 116 ? 14.171 20.570 5.083 1.00 31.59 116 ASN A O 1
ATOM 946 N N . ASP A 1 117 ? 13.719 20.513 7.298 1.00 38.22 117 ASP A N 1
ATOM 947 C CA . ASP A 1 117 ? 12.468 21.255 7.283 1.00 38.22 117 ASP A CA 1
ATOM 948 C C . ASP A 1 117 ? 12.698 22.693 6.807 1.00 38.22 117 ASP A C 1
ATOM 950 O O . ASP A 1 117 ? 13.399 23.486 7.436 1.00 38.22 117 ASP A O 1
ATOM 954 N N . SER A 1 118 ? 12.041 23.064 5.712 1.00 31.34 118 SER A N 1
ATOM 955 C CA . SER A 1 118 ? 11.678 24.459 5.457 1.00 31.34 118 SER A CA 1
ATOM 956 C C . SER A 1 118 ? 10.171 24.516 5.265 1.00 31.34 118 SER A C 1
ATOM 958 O O . SER A 1 118 ? 9.609 24.182 4.224 1.00 31.34 118 SER A O 1
ATOM 960 N N . SER A 1 119 ? 9.520 24.900 6.354 1.00 38.59 119 SER A N 1
ATOM 961 C CA . SER A 1 119 ? 8.100 25.151 6.463 1.00 38.59 119 SER A CA 1
ATOM 962 C C . SER A 1 119 ? 7.676 26.294 5.540 1.00 38.59 119 SER A C 1
ATOM 964 O O . SER A 1 119 ? 8.127 27.426 5.676 1.00 38.59 119 SER A O 1
ATOM 966 N N . THR A 1 120 ? 6.711 26.035 4.659 1.00 32.41 120 THR A N 1
ATOM 967 C CA . THR A 1 120 ? 5.689 27.042 4.353 1.00 32.41 120 THR A CA 1
ATOM 968 C C . THR A 1 120 ? 4.311 26.396 4.361 1.00 32.41 120 THR A C 1
ATOM 970 O O . THR A 1 120 ? 3.925 25.569 3.545 1.00 32.41 120 THR A O 1
ATOM 973 N N . ASN A 1 121 ? 3.599 26.785 5.407 1.00 40.16 121 ASN A N 1
ATOM 974 C CA . ASN A 1 121 ? 2.195 26.609 5.698 1.00 40.16 121 ASN A CA 1
ATOM 975 C C . ASN A 1 121 ? 1.301 26.834 4.463 1.00 40.16 121 ASN A C 1
ATOM 977 O O . ASN A 1 121 ? 1.219 27.942 3.937 1.00 40.16 121 ASN A O 1
ATOM 981 N N . THR A 1 122 ? 0.561 25.811 4.043 1.00 31.36 122 THR A N 1
ATOM 982 C CA . THR A 1 122 ? -0.750 26.003 3.411 1.00 31.36 122 THR A CA 1
ATOM 983 C C . THR A 1 122 ? -1.608 24.768 3.653 1.00 31.36 122 THR A C 1
ATOM 985 O O . THR A 1 122 ? -1.403 23.703 3.078 1.00 31.36 122 THR A O 1
ATOM 988 N N . LYS A 1 123 ? -2.599 24.914 4.538 1.00 42.66 123 LYS A N 1
ATOM 989 C CA . LYS A 1 123 ? -3.719 23.979 4.668 1.00 42.66 123 LYS A CA 1
ATOM 990 C C . LYS A 1 123 ? -4.421 23.873 3.314 1.00 42.66 123 LYS A C 1
ATOM 992 O O . LYS A 1 123 ? -5.229 24.735 2.979 1.00 42.66 123 LYS A O 1
ATOM 997 N N . GLN A 1 124 ? -4.169 22.809 2.564 1.00 33.09 124 GLN A N 1
ATOM 998 C CA . GLN A 1 124 ? -5.049 22.411 1.474 1.00 33.09 124 GLN A CA 1
ATOM 999 C C . GLN A 1 124 ? -5.604 21.021 1.759 1.00 33.09 124 GLN A C 1
ATOM 1001 O O . GLN A 1 124 ? -4.889 20.024 1.801 1.00 33.09 124 GLN A O 1
ATOM 1006 N N . ARG A 1 125 ? -6.919 20.991 1.997 1.00 40.69 125 ARG A N 1
ATOM 1007 C CA . ARG A 1 125 ? -7.731 19.780 1.924 1.00 40.69 125 ARG A CA 1
ATOM 1008 C C . ARG A 1 125 ? -7.616 19.257 0.497 1.00 40.69 125 ARG A C 1
ATOM 1010 O O . ARG A 1 125 ? -8.154 19.890 -0.405 1.00 40.69 125 ARG A O 1
ATOM 1017 N N . HIS A 1 126 ? -6.958 18.122 0.3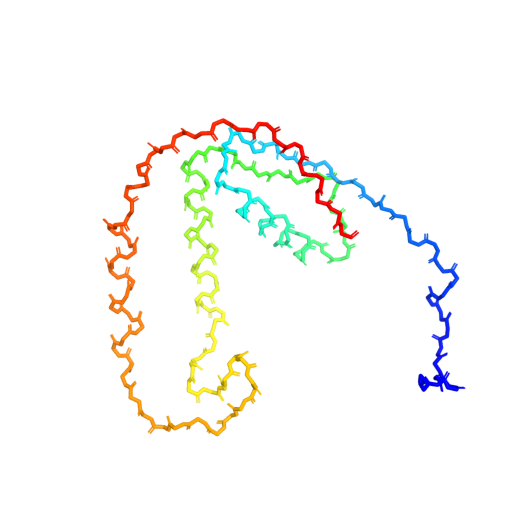07 1.00 34.56 126 HIS A N 1
ATOM 1018 C CA . HIS A 1 126 ? -6.996 17.406 -0.961 1.00 34.56 126 HIS A CA 1
ATOM 1019 C C . HIS A 1 126 ? -7.648 16.050 -0.749 1.00 34.56 126 HIS A C 1
ATOM 1021 O O . HIS A 1 126 ? -7.097 15.136 -0.142 1.00 34.56 126 HIS A O 1
ATOM 1027 N N . THR A 1 127 ? -8.891 15.992 -1.213 1.00 28.19 127 THR A N 1
ATOM 1028 C CA . THR A 1 127 ? -9.684 14.788 -1.414 1.00 28.19 127 THR A CA 1
ATOM 1029 C C . THR A 1 127 ? -9.023 13.982 -2.524 1.00 28.19 127 THR A C 1
ATOM 1031 O O . THR A 1 127 ? -8.947 14.450 -3.658 1.00 28.19 127 THR A O 1
ATOM 1034 N N . LEU A 1 128 ? -8.558 12.775 -2.213 1.00 27.03 128 LEU A N 1
ATOM 1035 C CA . LEU A 1 128 ? -8.205 11.800 -3.238 1.00 27.03 128 LEU A CA 1
ATOM 1036 C C . LEU A 1 128 ? -9.515 11.288 -3.846 1.00 27.03 128 LEU A C 1
ATOM 1038 O O . LEU A 1 128 ? -10.274 10.567 -3.201 1.00 27.03 128 LEU A O 1
ATOM 1042 N N . VAL A 1 129 ? -9.807 11.759 -5.055 1.00 26.42 129 VAL A N 1
ATOM 1043 C CA . VAL A 1 129 ? -10.881 11.245 -5.905 1.00 26.42 129 VAL A CA 1
ATOM 1044 C C . VAL A 1 129 ? -10.247 10.174 -6.787 1.00 26.42 129 VAL A C 1
ATOM 1046 O O . VAL A 1 129 ? -9.347 10.486 -7.566 1.00 26.42 129 VAL A O 1
ATOM 1049 N N . LEU A 1 130 ? -10.674 8.926 -6.597 1.00 35.00 130 LEU A N 1
ATOM 1050 C CA . LEU A 1 130 ? -10.455 7.823 -7.533 1.00 35.00 130 LEU A CA 1
ATOM 1051 C C . LEU A 1 130 ? -11.630 7.758 -8.509 1.00 35.00 130 LEU A C 1
ATOM 1053 O O . LEU A 1 130 ? -12.777 7.942 -8.035 1.00 35.00 130 LEU A O 1
#

Organism: Pleuronectes platessa (NCBI:txid8262)

Radius of gyration: 21.1 Å; chains: 1; bounding box: 54×39×48 Å

Secondary structure (DSSP, 8-state):
----TT---TTTT--------EEPPP-SSS-HHHHHHHHHHHHHHHTTSPPSEE-----HHHHHHHHHHHHHHHHHHPPPTTT--TTT--------S-THHHHHHHHHHTT-------------------

pLDDT: mean 71.12, std 23.89, range [26.42, 96.62]

Foldseek 3Di:
DDDPPPDPCPCVPDPDDDDDAAEDDAPDDPLPVLQVVQQVVVCVVPPPDRDNYYYDDNDPVSSVVSVVVVVVVCVVPDDDPQQADPVPGHRPDPPDDDPPVVVVVVVDVVPDDPPDDDDDDDDDDDDPDD